Protein AF-A0A1L6R7K3-F1 (afdb_monomer_lite)

pLDDT: mean 70.59, std 13.22, range [36.03, 88.12]

Sequence (134 aa):
MKTFRLQNYSFEEILLLKSLARHPDDVEYAVELIEEGQDKYASKRISKMVNKFQEDKILKCGIHLLDENQKVRVLFNGGIQKIILNAPNPIPKNIREEIDPISIIKKLSCSNLSLSEIKYLNNLIKKDILNPHV

Foldseek 3Di:
DPPDDPVVDALLLLQLLLLCLVCQQCNVVSLCVSPVPDDPCSVVVVQVSQVVCVVVQQWPDGQDDLDVPGTGGTHGDDCSSVVSNPDDRDDHPVVVVVDDPVVVLVVLVVDPDDPVVNVVVNVVSCCVVVPPPD

Radius of gyration: 18.67 Å; chains: 1; bounding box: 47×37×50 Å

Structure (mmCIF, N/CA/C/O backbone):
data_AF-A0A1L6R7K3-F1
#
_entry.id   AF-A0A1L6R7K3-F1
#
loop_
_atom_site.group_PDB
_atom_site.id
_atom_site.type_symbol
_atom_site.label_atom_id
_atom_site.label_alt_id
_atom_site.label_comp_id
_atom_site.label_asym_id
_atom_site.label_entity_id
_atom_site.label_seq_id
_atom_site.pdbx_PDB_ins_code
_atom_site.Cartn_x
_atom_site.Cartn_y
_atom_site.Cartn_z
_atom_site.occupancy
_atom_site.B_iso_or_equiv
_atom_site.auth_seq_id
_atom_site.auth_comp_id
_atom_site.auth_asym_id
_atom_site.auth_atom_id
_atom_site.pdbx_PDB_model_num
ATOM 1 N N . MET A 1 1 ? 6.656 -21.836 1.649 1.00 40.19 1 MET A N 1
ATOM 2 C CA . MET A 1 1 ? 6.501 -20.462 1.111 1.00 40.19 1 MET A CA 1
ATOM 3 C C . MET A 1 1 ? 6.109 -19.551 2.261 1.00 40.19 1 MET A C 1
ATOM 5 O O . MET A 1 1 ? 5.192 -19.919 2.984 1.00 40.19 1 MET A O 1
ATOM 9 N N . LYS A 1 2 ? 6.788 -18.412 2.471 1.00 46.94 2 LYS A N 1
ATOM 10 C CA . LYS A 1 2 ? 6.276 -17.382 3.391 1.00 46.94 2 LYS A CA 1
ATOM 11 C C . LYS A 1 2 ? 4.925 -16.919 2.836 1.00 46.94 2 LYS A C 1
ATOM 13 O O . LYS A 1 2 ? 4.849 -16.542 1.671 1.00 46.94 2 LYS A O 1
ATOM 18 N N . THR A 1 3 ? 3.856 -17.019 3.619 1.00 51.81 3 THR A N 1
ATOM 19 C CA . THR A 1 3 ? 2.558 -16.438 3.251 1.00 51.81 3 THR A CA 1
ATOM 20 C C . THR A 1 3 ? 2.726 -14.931 3.120 1.00 51.81 3 THR A C 1
ATOM 22 O O . THR A 1 3 ? 3.086 -14.276 4.098 1.00 51.81 3 THR A O 1
ATOM 25 N N . PHE A 1 4 ? 2.480 -14.401 1.924 1.00 64.88 4 PHE A N 1
ATOM 26 C CA . PHE A 1 4 ? 2.396 -12.966 1.678 1.00 64.88 4 PHE A CA 1
ATOM 27 C C . PHE A 1 4 ? 1.323 -12.370 2.594 1.00 64.88 4 PHE A C 1
ATOM 29 O O . PHE A 1 4 ? 0.173 -12.811 2.578 1.00 64.88 4 PHE A O 1
ATOM 36 N N . ARG A 1 5 ? 1.710 -11.400 3.424 1.00 66.06 5 ARG A N 1
ATOM 37 C CA . ARG A 1 5 ? 0.778 -10.636 4.253 1.00 66.06 5 ARG A CA 1
ATOM 38 C C . ARG A 1 5 ? 1.119 -9.160 4.128 1.00 66.06 5 ARG A C 1
ATOM 40 O O . ARG A 1 5 ? 2.186 -8.743 4.573 1.00 66.06 5 ARG A O 1
ATOM 47 N N . LEU A 1 6 ? 0.193 -8.384 3.562 1.00 70.25 6 LEU A N 1
ATOM 48 C CA . LEU A 1 6 ? 0.328 -6.932 3.393 1.00 70.25 6 LEU A CA 1
ATOM 49 C C . LEU A 1 6 ? 0.660 -6.215 4.709 1.00 70.25 6 LEU A C 1
ATOM 51 O O . LEU A 1 6 ? 1.406 -5.250 4.703 1.00 70.25 6 LEU A O 1
ATOM 55 N N . GLN A 1 7 ? 0.212 -6.751 5.845 1.00 68.00 7 GLN A N 1
ATOM 56 C CA . GLN A 1 7 ? 0.486 -6.226 7.189 1.00 68.00 7 GLN A CA 1
ATOM 57 C C . GLN A 1 7 ? 1.978 -6.135 7.577 1.00 68.00 7 GLN A C 1
ATOM 59 O O . GLN A 1 7 ? 2.303 -5.486 8.566 1.00 68.00 7 GLN A O 1
ATOM 64 N N . ASN A 1 8 ? 2.879 -6.811 6.854 1.00 78.31 8 ASN A N 1
ATOM 65 C CA . ASN A 1 8 ? 4.322 -6.771 7.124 1.00 78.31 8 ASN A CA 1
ATOM 66 C C . ASN A 1 8 ? 5.023 -5.577 6.449 1.00 78.31 8 ASN A C 1
ATOM 68 O O . ASN A 1 8 ? 6.236 -5.409 6.603 1.00 78.31 8 ASN A O 1
ATOM 72 N N . TYR A 1 9 ? 4.278 -4.784 5.678 1.00 81.00 9 TYR A N 1
ATOM 73 C CA . TYR A 1 9 ? 4.786 -3.627 4.957 1.00 81.00 9 TYR A CA 1
ATOM 74 C C . TYR A 1 9 ? 4.383 -2.327 5.649 1.00 81.00 9 TYR A C 1
ATOM 76 O O . TYR A 1 9 ? 3.342 -2.240 6.304 1.00 81.00 9 TYR A O 1
ATOM 84 N N . SER A 1 10 ? 5.225 -1.308 5.509 1.00 83.12 10 SER A N 1
ATOM 85 C CA . SER A 1 10 ? 4.910 0.041 5.964 1.00 83.12 10 SER A CA 1
ATOM 86 C C . SER A 1 10 ? 3.765 0.645 5.143 1.00 83.12 10 SER A C 1
ATOM 88 O O . SER A 1 10 ? 3.426 0.175 4.055 1.00 83.12 10 SER A O 1
ATOM 90 N N . PHE A 1 11 ? 3.178 1.726 5.655 1.00 79.38 11 PHE A N 1
ATOM 91 C CA . PHE A 1 11 ? 2.163 2.489 4.931 1.00 79.38 11 PHE A CA 1
ATOM 92 C C . PHE A 1 11 ? 2.656 2.932 3.541 1.00 79.38 11 PHE A C 1
ATOM 94 O O . PHE A 1 11 ? 1.968 2.698 2.549 1.00 79.38 11 PHE A O 1
ATOM 101 N N . GLU A 1 12 ? 3.870 3.488 3.465 1.00 80.81 12 GLU A N 1
ATOM 102 C CA . GLU A 1 12 ? 4.501 3.915 2.206 1.00 80.81 12 GLU A CA 1
ATOM 103 C C . GLU A 1 12 ? 4.725 2.736 1.247 1.00 80.81 12 GLU A C 1
ATOM 105 O O . GLU A 1 12 ? 4.417 2.832 0.062 1.00 80.81 12 GLU A O 1
ATOM 110 N N . GLU A 1 13 ? 5.200 1.593 1.754 1.00 85.69 13 GLU A N 1
ATOM 111 C CA . GLU A 1 13 ? 5.423 0.391 0.943 1.00 85.69 13 GLU A CA 1
ATOM 112 C C . GLU A 1 13 ? 4.116 -0.129 0.323 1.00 85.69 13 GLU A C 1
ATOM 114 O O . GLU A 1 13 ? 4.086 -0.527 -0.842 1.00 85.69 13 GLU A O 1
ATOM 119 N N . ILE A 1 14 ? 3.015 -0.106 1.077 1.00 85.06 14 ILE A N 1
ATOM 120 C CA . ILE A 1 14 ? 1.712 -0.556 0.576 1.00 85.06 14 ILE A CA 1
ATOM 121 C C . ILE A 1 14 ? 1.115 0.456 -0.405 1.00 85.06 14 ILE A C 1
ATOM 123 O O . ILE A 1 14 ? 0.515 0.041 -1.396 1.00 85.06 14 ILE A O 1
ATOM 127 N N . LEU A 1 15 ? 1.273 1.761 -0.161 1.00 82.56 15 LEU A N 1
ATOM 128 C CA . LEU A 1 15 ? 0.876 2.792 -1.123 1.00 82.56 15 LEU A CA 1
ATOM 129 C C . LEU A 1 15 ? 1.589 2.591 -2.460 1.00 82.56 15 LEU A C 1
ATOM 131 O O . LEU A 1 15 ? 0.923 2.557 -3.496 1.00 82.56 15 LEU A O 1
ATOM 135 N N . LEU A 1 16 ? 2.905 2.362 -2.426 1.00 85.44 16 LEU A N 1
ATOM 136 C CA . LEU A 1 16 ? 3.696 2.088 -3.622 1.00 85.44 16 LEU A CA 1
ATOM 137 C C . LEU A 1 16 ? 3.185 0.833 -4.333 1.00 85.44 16 LEU A C 1
ATOM 139 O O . LEU A 1 16 ? 2.862 0.881 -5.516 1.00 85.44 16 LEU A O 1
ATOM 143 N N . LEU A 1 17 ? 3.030 -0.279 -3.604 1.00 87.19 17 LEU A N 1
ATOM 144 C CA . LEU A 1 17 ? 2.513 -1.534 -4.159 1.00 87.19 17 LEU A CA 1
ATOM 145 C C . LEU A 1 17 ? 1.138 -1.373 -4.804 1.00 87.19 17 LEU A C 1
ATOM 147 O O . LEU A 1 17 ? 0.889 -1.955 -5.857 1.00 87.19 17 LEU A O 1
ATOM 151 N N . LYS A 1 18 ? 0.237 -0.605 -4.188 1.00 87.31 18 LYS A N 1
ATOM 152 C CA . LYS A 1 18 ? -1.103 -0.364 -4.731 1.00 87.31 18 LYS A CA 1
ATOM 153 C C . LYS A 1 18 ? -1.086 0.532 -5.949 1.00 87.31 18 LYS A C 1
ATOM 155 O O . LYS A 1 18 ? -1.847 0.263 -6.875 1.00 87.31 18 LYS A O 1
ATOM 160 N N . SER A 1 19 ? -0.242 1.557 -5.956 1.00 85.56 19 SER A N 1
ATOM 161 C CA . SER A 1 19 ? -0.097 2.429 -7.117 1.00 85.56 19 SER A CA 1
ATOM 162 C C . SER A 1 19 ? 0.453 1.642 -8.309 1.00 85.56 19 SER A C 1
ATOM 164 O O . SER A 1 19 ? -0.193 1.583 -9.353 1.00 85.56 19 SER A O 1
ATOM 166 N N . LEU A 1 20 ? 1.523 0.865 -8.094 1.00 86.38 20 LEU A N 1
ATOM 167 C CA . LEU A 1 20 ? 2.073 -0.056 -9.095 1.00 86.38 20 LEU A CA 1
ATOM 168 C C . LEU A 1 20 ? 1.069 -1.136 -9.529 1.00 86.38 20 LEU A C 1
ATOM 170 O O . LEU A 1 20 ? 1.065 -1.555 -10.679 1.00 86.38 20 LEU A O 1
ATOM 174 N N . ALA A 1 21 ? 0.202 -1.612 -8.631 1.00 87.50 21 ALA A N 1
ATOM 175 C CA . ALA A 1 21 ? -0.814 -2.603 -8.983 1.00 87.50 21 ALA A CA 1
ATOM 176 C C . ALA A 1 21 ? -1.967 -2.014 -9.810 1.00 87.50 21 ALA A C 1
ATOM 178 O O . ALA A 1 21 ? -2.547 -2.739 -10.622 1.00 87.50 21 ALA A O 1
ATOM 179 N N . ARG A 1 22 ? -2.316 -0.737 -9.598 1.00 87.12 22 ARG A N 1
ATOM 180 C CA . ARG A 1 22 ? -3.348 -0.012 -10.362 1.00 87.12 22 ARG A CA 1
ATOM 181 C C . ARG A 1 22 ? -2.840 0.427 -11.727 1.00 87.12 22 ARG A C 1
ATOM 183 O O . ARG A 1 22 ? -3.577 0.321 -12.701 1.00 87.12 22 ARG A O 1
ATOM 190 N N . HIS A 1 23 ? -1.589 0.871 -11.777 1.00 85.06 23 HIS A N 1
ATOM 191 C CA . HIS A 1 23 ? -0.947 1.403 -12.969 1.00 85.06 23 HIS A CA 1
ATOM 192 C C . HIS A 1 23 ? 0.370 0.656 -13.236 1.00 85.06 23 HIS A C 1
ATOM 194 O O . HIS A 1 23 ? 1.450 1.226 -13.111 1.00 85.06 23 HIS A O 1
ATOM 200 N N . PRO A 1 24 ? 0.313 -0.643 -13.588 1.00 81.06 24 PRO A N 1
ATOM 201 C CA . PRO A 1 24 ? 1.520 -1.453 -13.778 1.00 81.06 24 PRO A CA 1
ATOM 202 C C . PRO A 1 24 ? 2.400 -0.976 -14.939 1.00 81.06 24 PRO A C 1
ATOM 204 O O . PRO A 1 24 ? 3.583 -1.309 -14.964 1.00 81.06 24 PRO A O 1
ATOM 207 N N . ASP A 1 25 ? 1.828 -0.213 -15.872 1.00 78.62 25 ASP A N 1
ATOM 208 C CA . ASP A 1 25 ? 2.499 0.330 -17.057 1.00 78.62 25 ASP A CA 1
ATOM 209 C C . ASP A 1 25 ? 2.916 1.808 -16.880 1.00 78.62 25 ASP A C 1
ATOM 211 O O . ASP A 1 25 ? 3.475 2.400 -17.801 1.00 78.62 25 ASP A O 1
ATOM 215 N N . ASP A 1 26 ? 2.632 2.406 -15.715 1.00 76.75 26 ASP A N 1
ATOM 216 C CA . ASP A 1 26 ? 2.918 3.811 -15.397 1.00 76.75 26 ASP A CA 1
ATOM 217 C C . ASP A 1 26 ? 3.591 3.914 -14.021 1.00 76.75 26 ASP A C 1
ATOM 219 O O . ASP A 1 26 ? 3.010 4.280 -12.995 1.00 76.75 26 ASP A O 1
ATOM 223 N N . VAL A 1 27 ? 4.846 3.473 -13.999 1.00 74.12 27 VAL A N 1
ATOM 224 C CA . VAL A 1 27 ? 5.668 3.469 -12.786 1.00 74.12 27 VAL A CA 1
ATOM 225 C C . VAL A 1 27 ? 6.041 4.886 -12.369 1.00 74.12 27 VAL A C 1
ATOM 227 O O . VAL A 1 27 ? 6.137 5.143 -11.173 1.00 74.12 27 VAL A O 1
ATOM 230 N N . GLU A 1 28 ? 6.226 5.792 -13.331 1.00 73.88 28 GLU A N 1
ATOM 231 C CA . GLU A 1 28 ? 6.533 7.201 -13.069 1.00 73.88 28 GLU A CA 1
ATOM 232 C C . GLU A 1 28 ? 5.433 7.827 -12.214 1.00 73.88 28 GLU A C 1
ATOM 234 O O . GLU A 1 28 ? 5.734 8.319 -11.130 1.00 73.88 28 GLU A O 1
ATOM 239 N N . TYR A 1 29 ? 4.162 7.643 -12.583 1.00 73.81 29 TYR A N 1
ATOM 240 C CA . TYR A 1 29 ? 3.030 8.087 -11.768 1.00 73.81 29 TYR A CA 1
ATOM 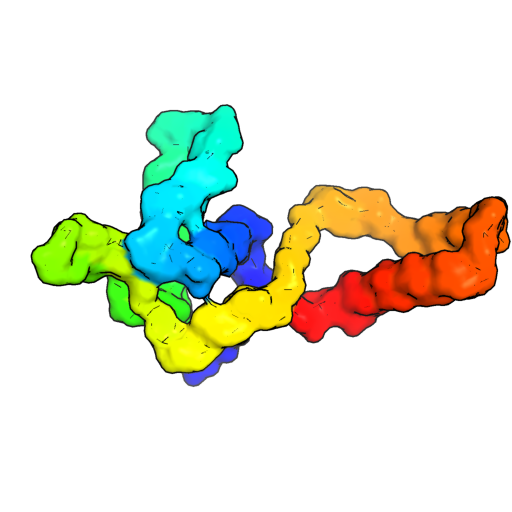241 C C . TYR A 1 29 ? 3.040 7.510 -10.342 1.00 73.81 29 TYR A C 1
ATOM 243 O O . TYR A 1 29 ? 2.754 8.197 -9.358 1.00 73.81 29 TYR A O 1
ATOM 251 N N . ALA A 1 30 ? 3.385 6.228 -10.196 1.00 70.44 30 ALA A N 1
ATOM 252 C CA . ALA A 1 30 ? 3.440 5.581 -8.888 1.00 70.44 30 ALA A CA 1
ATOM 253 C C . ALA A 1 30 ? 4.581 6.096 -7.998 1.00 70.44 30 ALA A C 1
ATOM 255 O O . ALA A 1 30 ? 4.435 6.115 -6.7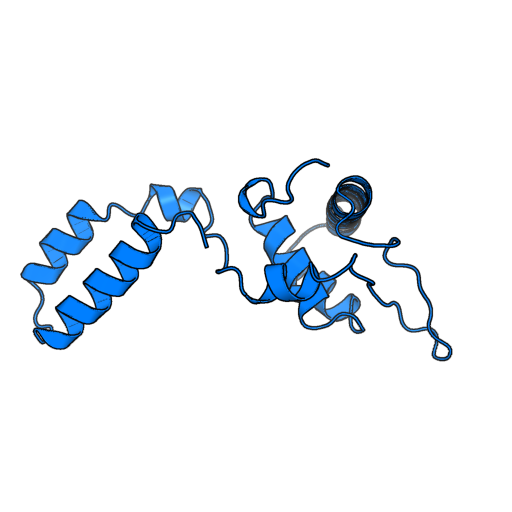74 1.00 70.44 30 ALA A O 1
ATOM 256 N N . VAL A 1 31 ? 5.697 6.488 -8.609 1.00 70.19 31 VAL A N 1
ATOM 257 C CA . VAL A 1 31 ? 6.848 7.099 -7.943 1.00 70.19 31 VAL A CA 1
ATOM 258 C C . VAL A 1 31 ? 6.528 8.547 -7.577 1.00 70.19 31 VAL A C 1
ATOM 260 O O . VAL A 1 31 ? 6.677 8.908 -6.412 1.00 70.19 31 VAL A O 1
ATOM 263 N N . GLU A 1 32 ? 5.990 9.334 -8.510 1.00 72.12 32 GLU A N 1
ATOM 264 C CA . GLU A 1 32 ? 5.600 10.735 -8.304 1.00 72.12 32 GLU A CA 1
ATOM 265 C C . GLU A 1 32 ? 4.609 10.899 -7.147 1.00 72.12 32 GLU A C 1
ATOM 267 O O . GLU A 1 32 ? 4.818 11.747 -6.287 1.00 72.12 32 GLU A O 1
ATOM 272 N N . LEU A 1 33 ? 3.608 10.019 -7.025 1.00 67.44 33 LEU A N 1
ATOM 273 C CA . LEU A 1 33 ? 2.660 10.017 -5.897 1.00 67.44 33 LEU A CA 1
ATOM 274 C C . LEU A 1 33 ? 3.314 9.879 -4.511 1.00 67.44 33 LEU A C 1
ATOM 276 O O . LEU A 1 33 ? 2.706 10.235 -3.502 1.00 67.44 33 LEU A O 1
ATOM 280 N N . ILE A 1 34 ? 4.515 9.302 -4.437 1.00 67.56 34 ILE A N 1
ATOM 281 C CA . ILE A 1 34 ? 5.281 9.148 -3.191 1.00 67.56 34 ILE A CA 1
ATOM 282 C C . ILE A 1 34 ? 6.359 10.228 -3.058 1.00 67.56 34 ILE A C 1
ATOM 284 O O . ILE A 1 34 ? 6.778 10.547 -1.942 1.00 67.56 34 ILE A O 1
ATOM 288 N N . GLU A 1 35 ? 6.811 10.787 -4.179 1.00 67.50 35 GLU A N 1
ATOM 289 C CA . GLU A 1 35 ? 7.804 11.858 -4.234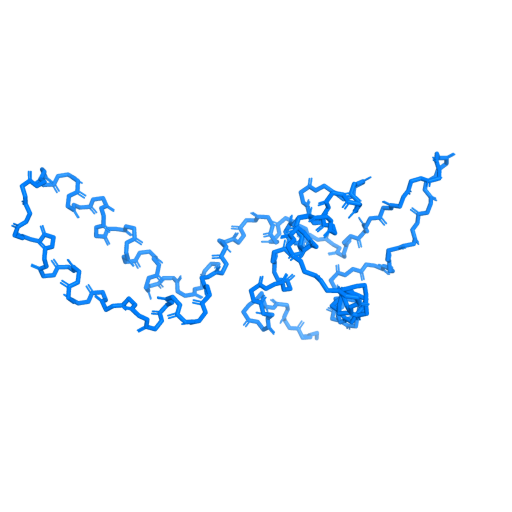 1.00 67.50 35 GLU A CA 1
ATOM 290 C C . GLU A 1 35 ? 7.195 13.269 -4.139 1.00 67.50 35 GLU A C 1
ATOM 292 O O . GLU A 1 35 ? 7.934 14.201 -3.814 1.00 67.50 35 GLU A O 1
ATOM 297 N N . GLU A 1 36 ? 5.876 13.440 -4.332 1.00 55.38 36 GLU A N 1
ATOM 298 C CA . GLU A 1 36 ? 5.139 14.701 -4.144 1.00 55.38 36 GLU A CA 1
ATOM 299 C C . GLU A 1 36 ? 5.290 15.215 -2.700 1.00 55.38 36 GLU A C 1
ATOM 301 O O . GLU A 1 36 ? 4.493 14.945 -1.801 1.00 55.38 36 GLU A O 1
ATOM 306 N N . GLY A 1 37 ? 6.366 15.969 -2.467 1.00 53.00 37 GLY A N 1
ATOM 307 C CA . GLY A 1 3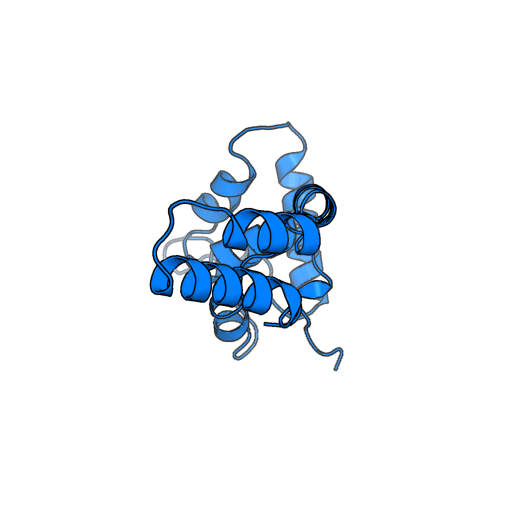7 ? 6.600 16.703 -1.234 1.00 53.00 37 GLY A CA 1
ATOM 308 C C . GLY A 1 37 ? 8.038 16.746 -0.719 1.00 53.00 37 GLY A C 1
ATOM 309 O O . GLY A 1 37 ? 8.339 17.732 -0.051 1.00 53.00 37 GLY A O 1
ATOM 310 N N . GLN A 1 38 ? 8.936 15.770 -0.967 1.00 54.03 38 GLN A N 1
ATOM 311 C CA . GLN A 1 38 ? 10.258 15.762 -0.293 1.00 54.03 38 GLN A CA 1
ATOM 312 C C . GLN A 1 38 ? 11.421 14.944 -0.915 1.00 54.03 38 GLN A C 1
ATOM 314 O O . GLN A 1 38 ? 11.287 13.773 -1.251 1.00 54.03 38 GLN A O 1
ATOM 319 N N . ASP A 1 39 ? 12.602 15.579 -0.803 1.00 55.56 39 ASP A N 1
ATOM 320 C CA . ASP A 1 39 ? 13.958 15.095 -0.451 1.00 55.56 39 ASP A CA 1
ATOM 321 C C . ASP A 1 39 ? 14.819 14.299 -1.462 1.00 55.56 39 ASP A C 1
ATOM 323 O O . ASP A 1 39 ? 14.419 13.314 -2.076 1.00 55.56 39 ASP A O 1
ATOM 327 N N . LYS A 1 40 ? 16.109 14.668 -1.522 1.00 55.06 40 LYS A N 1
ATOM 328 C CA . LYS A 1 40 ? 17.176 14.112 -2.391 1.00 55.06 40 LYS A CA 1
ATOM 329 C C . LYS A 1 40 ? 17.464 12.613 -2.185 1.00 55.06 40 LYS A C 1
ATOM 331 O O . LYS A 1 40 ? 18.318 12.044 -2.862 1.00 55.06 40 LYS A O 1
ATOM 336 N N . TYR A 1 41 ? 16.796 11.978 -1.223 1.00 57.25 41 TYR A N 1
ATOM 337 C CA . TYR A 1 41 ? 16.941 10.567 -0.863 1.00 57.25 41 TYR A CA 1
ATOM 338 C C . TYR A 1 41 ? 15.734 9.698 -1.253 1.00 57.25 41 TYR A C 1
ATOM 340 O O . TYR A 1 41 ? 15.787 8.481 -1.037 1.00 57.25 41 TYR A O 1
ATOM 348 N N . ALA A 1 42 ? 14.678 10.277 -1.837 1.00 66.50 42 ALA A N 1
ATOM 349 C CA . ALA A 1 42 ? 13.451 9.566 -2.201 1.00 66.50 42 ALA A CA 1
ATOM 350 C C . ALA A 1 42 ? 13.714 8.370 -3.135 1.00 66.50 42 ALA A C 1
ATOM 352 O O . ALA A 1 42 ? 13.366 7.236 -2.795 1.00 66.50 42 ALA A O 1
ATOM 353 N N . SER A 1 43 ? 14.497 8.576 -4.197 1.00 70.31 43 SER A N 1
ATOM 354 C CA . SER A 1 43 ? 14.911 7.523 -5.135 1.00 70.31 43 SER A CA 1
ATOM 355 C C . SER A 1 43 ? 15.599 6.318 -4.461 1.00 70.31 43 SER A C 1
ATOM 357 O O . SER A 1 43 ? 15.284 5.157 -4.748 1.00 70.31 43 SER A O 1
ATOM 359 N N . LYS A 1 44 ? 16.493 6.551 -3.482 1.00 75.19 44 LYS A N 1
ATOM 360 C CA . LYS A 1 44 ? 17.178 5.467 -2.746 1.00 75.19 44 LYS A CA 1
ATOM 361 C C . LYS A 1 44 ? 16.216 4.700 -1.838 1.00 75.19 44 LYS A C 1
ATOM 363 O O . LYS A 1 44 ? 16.370 3.491 -1.662 1.00 75.19 44 LYS A O 1
ATOM 368 N N . ARG A 1 45 ? 15.242 5.390 -1.239 1.00 77.81 45 ARG A N 1
ATOM 369 C CA . ARG A 1 45 ? 14.202 4.780 -0.399 1.00 77.81 45 ARG A CA 1
ATOM 370 C C . ARG A 1 45 ? 13.258 3.918 -1.239 1.00 77.81 45 ARG A C 1
ATOM 372 O O . ARG A 1 45 ? 13.055 2.760 -0.887 1.00 77.81 45 ARG A O 1
ATOM 379 N N . ILE A 1 46 ? 12.769 4.434 -2.365 1.00 79.44 46 ILE A N 1
ATOM 380 C CA . ILE A 1 46 ? 11.897 3.700 -3.295 1.00 79.44 46 ILE A CA 1
ATOM 381 C C . ILE A 1 46 ? 12.612 2.460 -3.835 1.00 79.44 46 ILE A C 1
ATOM 383 O O . ILE A 1 46 ? 12.067 1.361 -3.771 1.00 79.44 46 ILE A O 1
ATOM 387 N N . SER A 1 47 ? 13.877 2.596 -4.245 1.00 79.62 47 SER A N 1
ATOM 388 C CA . SER A 1 47 ? 14.692 1.457 -4.693 1.00 79.62 47 SER A CA 1
ATOM 389 C C . SER A 1 47 ? 14.773 0.343 -3.639 1.00 79.62 47 SER A C 1
ATOM 391 O O . SER A 1 47 ? 14.652 -0.836 -3.965 1.00 79.62 47 SER A O 1
ATOM 393 N N . LYS A 1 48 ? 14.914 0.691 -2.349 1.00 84.75 48 LYS A N 1
ATOM 394 C CA . LYS A 1 48 ? 14.894 -0.301 -1.259 1.00 84.75 48 LYS A CA 1
ATOM 395 C C . LYS A 1 48 ? 13.543 -1.008 -1.126 1.00 84.75 48 LYS A C 1
ATOM 397 O O . LYS A 1 48 ? 13.528 -2.215 -0.902 1.00 84.75 48 LYS A O 1
ATOM 402 N N . MET A 1 49 ? 12.432 -0.280 -1.255 1.00 86.94 49 MET A N 1
ATOM 403 C CA . MET A 1 49 ? 11.085 -0.863 -1.194 1.00 86.94 49 MET A CA 1
ATOM 404 C C . MET A 1 49 ? 10.863 -1.852 -2.344 1.00 86.94 49 MET A C 1
ATOM 406 O O . MET A 1 49 ? 10.422 -2.976 -2.121 1.00 86.94 49 MET A O 1
ATOM 410 N N . VAL A 1 50 ? 11.250 -1.467 -3.562 1.00 83.62 50 VAL A N 1
ATOM 411 C CA . VAL A 1 50 ? 11.143 -2.310 -4.761 1.00 83.62 50 VAL A CA 1
ATOM 412 C C . VAL A 1 50 ? 11.965 -3.589 -4.611 1.00 83.62 50 VAL A C 1
ATOM 414 O O . VAL A 1 50 ? 11.433 -4.676 -4.840 1.00 83.62 50 VAL A O 1
ATOM 417 N N . ASN A 1 51 ? 13.216 -3.480 -4.150 1.00 84.06 51 ASN A N 1
ATOM 418 C CA . ASN A 1 51 ? 14.073 -4.641 -3.898 1.00 84.06 51 ASN A CA 1
ATOM 419 C C . ASN A 1 51 ? 13.438 -5.605 -2.888 1.00 84.06 51 ASN A C 1
ATOM 421 O O . ASN A 1 51 ? 13.383 -6.811 -3.125 1.00 84.06 51 ASN A O 1
ATOM 425 N N . LYS A 1 52 ? 12.871 -5.074 -1.799 1.00 88.12 52 LYS A N 1
ATOM 426 C CA . LYS A 1 52 ? 12.148 -5.876 -0.805 1.00 88.12 52 LYS A CA 1
ATOM 427 C C . LYS A 1 52 ? 10.964 -6.627 -1.431 1.00 88.12 52 LYS A C 1
ATOM 429 O O . LYS A 1 52 ? 10.792 -7.816 -1.178 1.00 88.12 52 LYS A O 1
ATOM 434 N N . PHE A 1 53 ? 10.178 -5.989 -2.304 1.00 87.94 53 PHE A N 1
ATOM 435 C CA . PHE A 1 53 ? 9.062 -6.661 -2.986 1.00 87.94 53 PHE A CA 1
ATOM 436 C C . PHE A 1 53 ? 9.516 -7.799 -3.912 1.00 87.94 53 PHE A C 1
ATOM 438 O O . PHE A 1 53 ? 8.795 -8.788 -4.073 1.00 87.94 53 PHE A O 1
ATOM 445 N N . GLN A 1 54 ? 10.698 -7.684 -4.520 1.00 84.94 54 GLN A N 1
ATOM 446 C CA . GLN A 1 54 ? 11.286 -8.763 -5.317 1.00 84.94 54 GLN A CA 1
ATOM 447 C C . GLN A 1 54 ? 11.744 -9.930 -4.436 1.00 84.94 54 GLN A C 1
ATOM 449 O O . GLN A 1 54 ? 11.423 -11.082 -4.730 1.00 84.94 54 GLN A O 1
ATOM 454 N N . GLU A 1 55 ? 12.455 -9.644 -3.341 1.00 87.44 55 GLU A N 1
ATOM 455 C CA . GLU A 1 55 ? 12.907 -10.653 -2.373 1.00 87.44 55 GLU A CA 1
ATOM 456 C C . GLU A 1 55 ? 11.725 -11.430 -1.774 1.00 87.44 55 GLU A C 1
ATOM 458 O O . GLU A 1 55 ? 11.768 -12.659 -1.647 1.00 87.44 55 GLU A O 1
ATOM 463 N N . ASP A 1 56 ? 10.623 -10.728 -1.506 1.00 86.06 56 ASP A N 1
ATOM 464 C CA . ASP A 1 56 ? 9.371 -11.304 -1.015 1.00 86.06 56 ASP A CA 1
ATOM 465 C C . ASP A 1 56 ? 8.545 -12.010 -2.106 1.00 86.06 56 ASP A C 1
ATOM 467 O O . ASP A 1 56 ? 7.464 -12.540 -1.834 1.00 86.06 56 ASP A O 1
ATOM 471 N N . LYS A 1 57 ? 9.061 -12.075 -3.341 1.00 85.75 57 LYS A N 1
ATOM 472 C CA . LYS A 1 57 ? 8.425 -12.699 -4.511 1.00 85.75 57 LYS A CA 1
ATOM 473 C C . LYS A 1 57 ? 7.051 -12.108 -4.839 1.00 85.75 57 LYS A C 1
ATOM 475 O O . LYS A 1 57 ? 6.209 -12.805 -5.403 1.00 85.75 57 LYS A O 1
ATOM 480 N N . ILE A 1 58 ? 6.819 -10.834 -4.540 1.00 86.56 58 ILE A N 1
ATOM 481 C CA . ILE A 1 58 ? 5.623 -10.100 -4.980 1.00 86.56 58 ILE A CA 1
ATOM 482 C C . ILE A 1 58 ? 5.773 -9.704 -6.443 1.00 86.56 58 ILE A C 1
ATOM 484 O O . ILE A 1 58 ? 4.856 -9.906 -7.241 1.00 86.56 58 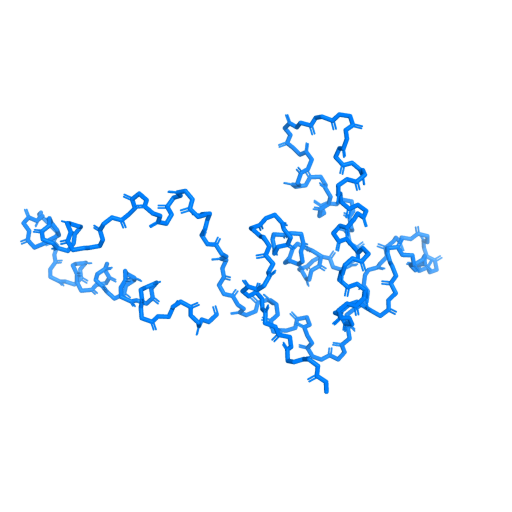ILE A O 1
ATOM 488 N N . LEU A 1 59 ? 6.949 -9.187 -6.792 1.00 83.88 59 LEU A N 1
ATOM 489 C CA . LEU A 1 59 ? 7.306 -8.793 -8.148 1.00 83.88 59 LEU A CA 1
ATOM 490 C C . LEU A 1 59 ? 8.144 -9.891 -8.816 1.00 83.88 59 LEU A C 1
ATOM 492 O O . LEU A 1 59 ? 8.981 -10.523 -8.172 1.00 83.88 59 LEU A O 1
ATOM 496 N N . LYS A 1 60 ? 7.901 -10.141 -10.107 1.00 74.88 60 LYS A N 1
ATOM 497 C CA . LYS A 1 60 ? 8.658 -11.105 -10.931 1.00 74.88 60 LYS A CA 1
ATOM 498 C C . LYS A 1 60 ? 10.065 -10.618 -11.252 1.00 74.88 60 LYS A C 1
ATOM 500 O O . LYS A 1 60 ? 10.991 -11.414 -11.353 1.00 74.88 60 LYS A O 1
ATOM 505 N N . CYS A 1 61 ? 10.203 -9.319 -11.443 1.00 63.34 61 CYS A N 1
ATOM 506 C CA . CYS A 1 61 ? 11.428 -8.638 -11.818 1.00 63.34 61 CYS A CA 1
ATOM 507 C C . CYS A 1 61 ? 11.364 -7.214 -11.262 1.00 63.34 61 CYS A C 1
ATOM 509 O O . CYS A 1 61 ? 10.325 -6.788 -10.756 1.00 63.34 61 CYS A O 1
ATOM 511 N N . GLY A 1 62 ? 12.495 -6.511 -11.282 1.00 57.91 62 GLY A N 1
ATOM 512 C CA . GLY A 1 62 ? 12.554 -5.130 -10.800 1.00 57.91 62 GLY A CA 1
ATOM 513 C C . GLY A 1 62 ? 11.735 -4.220 -11.699 1.00 57.91 62 GLY A C 1
ATOM 514 O O . GLY A 1 62 ? 11.080 -4.685 -12.632 1.00 57.91 62 GLY A O 1
ATOM 515 N N . ILE A 1 63 ? 11.816 -2.918 -11.453 1.00 55.47 63 ILE A N 1
ATOM 516 C CA . ILE A 1 63 ? 11.328 -1.873 -12.359 1.00 55.47 63 ILE A CA 1
ATOM 517 C C . ILE A 1 63 ? 12.206 -1.882 -13.629 1.00 55.47 63 ILE A C 1
ATOM 519 O O . ILE A 1 63 ? 13.011 -0.999 -13.863 1.00 55.47 63 ILE A O 1
ATOM 523 N N . HIS A 1 64 ? 12.162 -2.964 -14.400 1.00 50.16 64 HIS A N 1
ATOM 524 C CA . HIS A 1 64 ? 12.978 -3.192 -15.587 1.00 50.16 64 HIS A CA 1
ATOM 525 C C . HIS A 1 64 ? 12.310 -4.256 -16.452 1.00 50.16 64 HIS A C 1
ATOM 527 O O . HIS A 1 64 ? 12.763 -5.395 -16.511 1.00 50.16 64 HIS A O 1
ATOM 533 N N . LEU A 1 65 ? 11.242 -3.879 -17.142 1.00 45.38 65 LEU A N 1
ATOM 534 C CA . LEU A 1 65 ? 10.948 -4.435 -18.454 1.00 45.38 65 LEU A CA 1
ATOM 535 C C . LEU A 1 65 ? 10.512 -3.263 -19.316 1.00 45.38 65 LEU A C 1
ATOM 537 O O . LEU A 1 65 ? 9.410 -2.753 -19.143 1.00 45.38 65 LEU A O 1
ATOM 541 N N . LEU A 1 66 ? 11.440 -2.813 -20.158 1.00 42.78 66 LEU A N 1
ATOM 542 C CA . LEU A 1 66 ? 11.137 -1.989 -21.316 1.00 42.78 66 LEU A CA 1
ATOM 543 C C . LEU A 1 66 ? 10.254 -2.860 -22.212 1.00 42.78 66 LEU A C 1
ATOM 545 O O . LEU A 1 66 ? 10.704 -3.917 -22.663 1.00 42.78 66 LEU A O 1
ATOM 549 N N . ASP A 1 67 ? 8.994 -2.481 -22.408 1.00 44.97 67 ASP A N 1
ATOM 550 C CA . ASP A 1 67 ? 8.220 -3.047 -23.511 1.00 44.97 67 ASP A CA 1
ATOM 551 C C . ASP A 1 67 ? 8.821 -2.589 -24.858 1.00 44.97 67 ASP A C 1
ATOM 553 O O . ASP A 1 67 ? 9.783 -1.817 -24.916 1.00 44.97 67 ASP A O 1
ATOM 557 N N . GLU A 1 68 ? 8.247 -3.052 -25.964 1.00 46.22 68 GLU A N 1
ATOM 558 C CA . GLU A 1 68 ? 8.643 -2.664 -27.327 1.00 46.22 68 GLU A CA 1
ATOM 559 C C . GLU A 1 68 ? 8.544 -1.136 -27.580 1.00 46.22 68 GLU A C 1
ATOM 561 O O . GLU A 1 68 ? 9.093 -0.639 -28.561 1.00 46.22 68 GLU A O 1
ATOM 566 N N . ASN A 1 69 ? 7.929 -0.378 -26.659 1.00 51.50 69 ASN A N 1
ATOM 567 C CA . ASN A 1 69 ? 7.794 1.081 -26.640 1.00 51.50 69 ASN A CA 1
ATOM 568 C C . ASN A 1 69 ? 8.701 1.777 -25.599 1.00 51.50 69 ASN A C 1
ATOM 570 O O . ASN A 1 69 ? 8.501 2.958 -25.315 1.00 51.50 69 ASN A O 1
ATOM 574 N N . GLN A 1 70 ? 9.690 1.080 -25.022 1.00 52.84 70 GLN A N 1
ATOM 575 C CA . GLN A 1 70 ? 10.615 1.589 -23.995 1.00 52.84 70 GLN A CA 1
ATOM 576 C C . GLN A 1 70 ? 9.954 2.057 -22.687 1.00 52.84 70 GLN A C 1
ATOM 578 O O . GLN A 1 70 ? 10.576 2.785 -21.910 1.00 52.84 70 GLN A O 1
ATOM 583 N N . LYS A 1 71 ? 8.721 1.630 -22.393 1.00 57.62 71 LYS A N 1
ATOM 584 C CA . LYS A 1 71 ? 8.074 1.979 -21.123 1.00 57.62 71 LYS A CA 1
ATOM 585 C C . LYS A 1 71 ? 8.391 0.961 -20.044 1.00 57.62 71 LYS A C 1
ATOM 587 O O . LYS A 1 71 ? 8.410 -0.243 -20.282 1.00 57.62 71 LYS A O 1
ATOM 592 N N . VAL A 1 72 ? 8.647 1.468 -18.846 1.00 67.94 72 VAL A N 1
ATOM 593 C CA . VAL A 1 72 ? 8.963 0.674 -17.665 1.00 67.94 72 VAL A CA 1
ATOM 594 C C . VAL A 1 72 ? 7.683 0.040 -17.121 1.00 67.94 72 VAL A C 1
ATOM 596 O O . VAL A 1 72 ? 6.776 0.748 -16.697 1.00 67.94 72 VAL A O 1
ATOM 599 N N . ARG A 1 73 ? 7.626 -1.295 -17.093 1.00 72.38 73 ARG A N 1
ATOM 600 C CA . ARG A 1 73 ? 6.481 -2.054 -16.569 1.00 72.38 73 ARG A CA 1
ATOM 601 C C . ARG A 1 73 ? 6.818 -2.857 -15.315 1.00 72.38 73 ARG A C 1
ATOM 603 O O . ARG A 1 73 ? 7.890 -3.455 -15.217 1.00 72.38 73 ARG A O 1
ATOM 610 N N . VAL A 1 74 ? 5.857 -2.965 -14.395 1.00 77.75 74 VAL A N 1
ATOM 611 C CA . VAL A 1 74 ? 5.924 -3.865 -13.234 1.00 77.75 74 VAL A CA 1
ATOM 612 C C . VAL A 1 74 ? 5.115 -5.138 -13.467 1.00 77.75 74 VAL A C 1
ATOM 614 O O . VAL A 1 74 ? 3.926 -5.105 -13.780 1.00 77.75 74 VAL A O 1
ATOM 617 N N . LEU A 1 75 ? 5.758 -6.291 -13.257 1.00 81.50 75 LEU A N 1
ATOM 618 C CA . LEU A 1 75 ? 5.112 -7.601 -13.322 1.00 81.50 75 LEU A CA 1
ATOM 619 C C . LEU A 1 75 ? 4.964 -8.216 -11.931 1.00 81.50 75 LEU A C 1
ATOM 621 O O . LEU A 1 75 ? 5.949 -8.445 -11.230 1.00 81.50 75 LEU A O 1
ATOM 625 N N . PHE A 1 76 ? 3.733 -8.570 -11.568 1.00 84.62 76 PHE A N 1
ATOM 626 C CA . PHE A 1 76 ? 3.422 -9.270 -10.323 1.00 84.62 76 PHE A CA 1
ATOM 627 C C . PHE A 1 76 ? 3.516 -10.795 -10.487 1.00 84.62 76 PHE A C 1
ATOM 629 O O . PHE A 1 76 ? 3.276 -11.359 -11.559 1.00 84.62 76 PHE A O 1
ATOM 636 N N . ASN A 1 77 ? 3.848 -11.490 -9.401 1.00 82.31 77 ASN A N 1
ATOM 637 C CA . ASN A 1 77 ? 3.800 -12.948 -9.343 1.00 82.31 77 ASN A CA 1
ATOM 638 C C . ASN A 1 77 ? 2.362 -13.448 -9.144 1.00 82.31 77 ASN A C 1
ATOM 640 O O . ASN A 1 77 ? 1.700 -13.119 -8.162 1.00 82.31 77 ASN A O 1
ATOM 644 N N . GLY A 1 78 ? 1.892 -14.310 -10.049 1.00 79.31 78 GLY A N 1
ATOM 645 C CA . GLY A 1 78 ? 0.590 -14.977 -9.936 1.00 79.31 78 GLY A CA 1
ATOM 646 C C . GLY A 1 78 ? -0.581 -14.008 -9.719 1.00 79.31 78 GLY A C 1
ATOM 647 O O . GLY A 1 78 ? -0.622 -12.922 -10.287 1.00 79.31 78 GLY A O 1
ATOM 648 N N . GLY A 1 79 ? -1.539 -14.398 -8.874 1.00 80.50 79 GLY A N 1
ATOM 649 C CA . GLY A 1 79 ? -2.716 -13.584 -8.538 1.00 80.50 79 GLY A CA 1
ATOM 650 C C . GLY A 1 79 ? -2.471 -12.459 -7.524 1.00 80.50 79 GLY A C 1
ATOM 651 O O . GLY A 1 79 ? -3.441 -11.874 -7.041 1.00 80.50 79 GLY A O 1
ATOM 652 N N . ILE A 1 80 ? -1.214 -12.157 -7.166 1.00 84.25 80 ILE A N 1
ATOM 653 C CA . ILE A 1 80 ? -0.887 -11.214 -6.082 1.00 84.25 80 ILE A CA 1
ATOM 654 C C . ILE A 1 80 ? -1.384 -9.796 -6.386 1.00 84.25 80 ILE A C 1
ATOM 656 O O . ILE A 1 80 ? -1.882 -9.133 -5.480 1.00 84.25 80 ILE A O 1
ATOM 660 N N . GLN A 1 81 ? -1.355 -9.354 -7.647 1.00 87.19 81 GLN A N 1
ATOM 661 C CA . GLN A 1 81 ? -1.888 -8.042 -8.038 1.00 87.19 81 GLN A CA 1
ATOM 662 C C . GLN A 1 81 ? -3.350 -7.869 -7.596 1.00 87.19 81 GLN A C 1
ATOM 664 O O . GLN A 1 81 ? -3.710 -6.864 -6.988 1.00 87.19 81 GLN A O 1
ATOM 669 N N . LYS A 1 82 ? -4.188 -8.888 -7.825 1.00 84.50 82 LYS A N 1
ATOM 670 C CA . LYS A 1 82 ? -5.602 -8.869 -7.429 1.00 84.50 82 LYS A CA 1
ATOM 671 C C . LYS A 1 82 ? -5.769 -8.841 -5.907 1.00 84.50 82 LYS A C 1
ATOM 673 O O . LYS A 1 82 ? -6.689 -8.202 -5.410 1.00 84.50 82 LYS A O 1
ATOM 678 N N . ILE A 1 83 ? -4.878 -9.504 -5.168 1.00 84.12 83 ILE A N 1
ATOM 679 C CA . ILE A 1 83 ? -4.870 -9.476 -3.697 1.00 84.12 83 ILE A CA 1
ATOM 680 C C . ILE A 1 83 ? -4.534 -8.065 -3.197 1.00 84.12 83 ILE A C 1
ATOM 682 O O . ILE A 1 83 ? -5.240 -7.542 -2.341 1.00 84.12 83 ILE A O 1
ATOM 686 N N . ILE A 1 84 ? -3.509 -7.424 -3.767 1.00 84.31 84 ILE A N 1
ATOM 687 C CA . ILE A 1 84 ? -3.092 -6.057 -3.411 1.00 84.31 84 ILE A CA 1
ATOM 688 C C . ILE A 1 84 ? -4.213 -5.045 -3.670 1.00 84.31 84 ILE A C 1
ATOM 690 O O . ILE A 1 84 ? -4.481 -4.195 -2.821 1.00 84.31 84 ILE A O 1
ATOM 694 N N . LEU A 1 85 ? -4.882 -5.145 -4.823 1.00 83.88 85 LEU A N 1
ATOM 695 C CA . LEU A 1 85 ? -5.963 -4.232 -5.206 1.00 83.88 85 LEU A CA 1
ATOM 696 C C . LEU A 1 85 ? -7.202 -4.356 -4.313 1.00 83.88 85 LEU A C 1
ATOM 698 O O . LEU A 1 85 ? -7.861 -3.352 -4.054 1.00 83.88 85 LEU A O 1
ATOM 702 N N . ASN A 1 86 ? -7.508 -5.567 -3.842 1.00 79.88 86 ASN A N 1
ATOM 703 C CA . ASN A 1 86 ? -8.690 -5.829 -3.020 1.00 79.88 86 ASN A CA 1
ATOM 704 C C . ASN A 1 86 ? -8.467 -5.600 -1.522 1.00 79.88 86 ASN A C 1
ATOM 706 O O . ASN A 1 86 ? -9.441 -5.505 -0.776 1.00 79.88 86 ASN A O 1
ATOM 710 N N . ALA A 1 87 ? -7.216 -5.512 -1.075 1.00 72.75 87 ALA A N 1
ATOM 711 C CA . ALA A 1 87 ? -6.924 -5.142 0.299 1.00 72.75 87 ALA A CA 1
ATOM 712 C C . ALA A 1 87 ? -7.350 -3.678 0.561 1.00 72.75 87 ALA A C 1
ATOM 714 O O . ALA A 1 87 ? -7.213 -2.830 -0.328 1.00 72.75 87 ALA A O 1
ATOM 715 N N . PRO A 1 88 ? -7.830 -3.320 1.762 1.00 67.56 88 PRO A N 1
ATOM 716 C CA . PRO A 1 88 ? -8.045 -1.956 2.208 1.00 67.56 88 PRO A CA 1
ATOM 717 C C . PRO A 1 88 ? -6.706 -1.232 2.347 1.00 67.56 88 PRO A C 1
ATOM 719 O O . PRO A 1 88 ? -5.626 -1.831 2.374 1.00 67.56 88 PRO A O 1
ATOM 722 N N . ASN A 1 89 ? -6.746 0.097 2.302 1.00 65.44 89 ASN A N 1
ATOM 723 C CA . ASN A 1 89 ? -5.540 0.890 2.504 1.00 65.44 89 ASN A CA 1
ATOM 724 C C . ASN A 1 89 ? -5.126 0.794 3.978 1.00 65.44 89 ASN A C 1
ATOM 726 O O . ASN A 1 89 ? -5.991 0.893 4.847 1.00 65.44 89 ASN A O 1
ATOM 730 N N . PRO A 1 90 ? -3.833 0.608 4.275 1.00 64.12 90 PRO A N 1
ATOM 731 C CA . PRO A 1 90 ? -3.353 0.670 5.646 1.00 64.12 90 PRO A CA 1
ATOM 732 C C . PRO A 1 90 ? -3.599 2.069 6.206 1.00 64.12 90 PRO A C 1
ATOM 734 O O . PRO A 1 90 ? -3.451 3.064 5.501 1.00 64.12 90 PRO A O 1
ATOM 737 N N . ILE A 1 91 ? -3.948 2.144 7.484 1.00 62.41 91 ILE A N 1
ATOM 738 C CA . ILE A 1 91 ? -4.039 3.410 8.212 1.00 62.41 91 ILE A CA 1
ATOM 739 C C . ILE A 1 91 ? -2.665 3.664 8.851 1.00 62.41 91 ILE A C 1
ATOM 741 O O . ILE A 1 91 ? -2.145 2.752 9.507 1.00 62.41 91 ILE A O 1
ATOM 745 N N . PRO A 1 92 ? -2.054 4.853 8.676 1.00 61.94 92 PRO A N 1
ATOM 746 C CA . PRO A 1 92 ? -0.804 5.207 9.342 1.00 61.94 92 PRO A CA 1
ATOM 747 C C . PRO A 1 92 ? -0.879 4.953 10.851 1.00 61.94 92 PRO A C 1
ATOM 749 O O . PRO A 1 92 ? -1.889 5.248 11.489 1.00 61.94 92 PRO A O 1
ATOM 752 N N . LYS A 1 93 ? 0.182 4.379 11.429 1.00 62.72 93 LYS A N 1
ATOM 753 C CA . LYS A 1 93 ? 0.182 3.921 12.828 1.00 62.72 93 LYS A CA 1
ATOM 754 C C . LYS A 1 93 ? -0.125 5.053 13.816 1.00 62.72 93 LYS A C 1
ATOM 756 O O . LYS A 1 93 ? -0.920 4.848 14.722 1.00 62.72 93 LYS A O 1
ATOM 761 N N . ASN A 1 94 ? 0.441 6.235 13.584 1.00 59.66 94 ASN A N 1
ATOM 762 C CA . ASN A 1 94 ? 0.167 7.451 14.350 1.00 59.66 94 ASN A CA 1
ATOM 763 C C . ASN A 1 94 ? -1.325 7.821 14.338 1.00 59.66 94 ASN A C 1
ATOM 765 O O . ASN A 1 94 ? -1.907 8.027 15.391 1.00 59.66 94 ASN A O 1
ATOM 769 N N . ILE A 1 95 ? -1.973 7.789 13.170 1.00 62.84 95 ILE A N 1
ATOM 770 C CA . ILE A 1 95 ? -3.411 8.075 13.053 1.00 62.84 95 ILE A CA 1
ATOM 771 C C . ILE A 1 95 ? -4.236 6.979 13.739 1.00 62.84 95 ILE A C 1
ATOM 773 O O . ILE A 1 95 ? -5.209 7.261 14.430 1.00 62.84 95 ILE A O 1
ATOM 777 N N . ARG A 1 96 ? -3.850 5.710 13.571 1.00 62.94 96 ARG A N 1
ATOM 778 C CA . ARG A 1 96 ?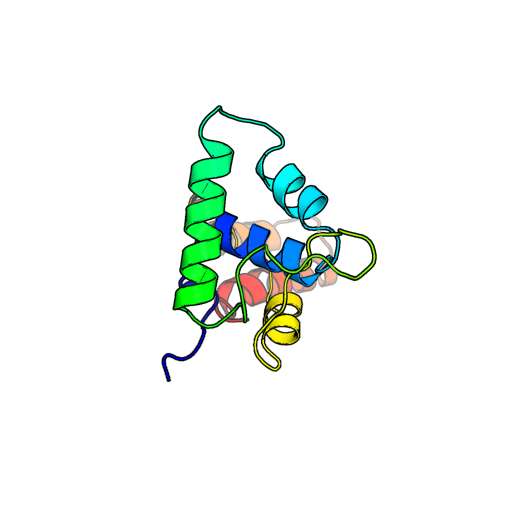 -4.559 4.576 14.174 1.00 62.94 96 ARG A CA 1
ATOM 779 C C . ARG A 1 96 ? -4.517 4.607 15.702 1.00 62.94 96 ARG A C 1
ATOM 781 O O . ARG A 1 96 ? -5.508 4.251 16.327 1.00 62.94 96 ARG A O 1
ATOM 788 N N . GLU A 1 97 ? -3.384 4.984 16.285 1.00 65.69 97 GLU A N 1
ATOM 789 C CA . GLU A 1 97 ? -3.206 5.078 17.740 1.00 65.69 97 GLU A CA 1
ATOM 790 C C . GLU A 1 97 ? -3.917 6.303 18.340 1.00 65.69 97 GLU A C 1
ATOM 792 O O . GLU A 1 97 ? -4.346 6.250 19.489 1.00 65.69 97 GLU A O 1
ATOM 797 N N . GLU A 1 98 ? -4.108 7.372 17.561 1.00 64.00 98 GLU A N 1
ATOM 798 C CA . GLU A 1 98 ? -4.875 8.564 17.958 1.00 64.00 98 GLU A CA 1
ATOM 799 C C . GLU A 1 98 ? -6.400 8.347 17.941 1.00 64.00 98 GLU A C 1
ATOM 801 O O . GLU A 1 98 ? -7.153 9.083 18.586 1.00 64.00 98 GLU A O 1
ATOM 806 N N . ILE A 1 99 ? -6.880 7.330 17.222 1.00 63.97 99 ILE A N 1
ATOM 807 C CA . ILE A 1 99 ? -8.300 6.982 17.165 1.00 63.97 99 ILE A CA 1
ATOM 808 C C . ILE A 1 99 ? -8.640 6.103 18.374 1.00 63.97 99 ILE A C 1
ATOM 810 O O . ILE A 1 99 ? -8.297 4.926 18.397 1.00 63.97 99 ILE A O 1
ATOM 814 N N . ASP A 1 100 ? -9.380 6.650 19.347 1.00 73.31 100 ASP A N 1
ATOM 815 C CA . ASP A 1 100 ? -10.073 5.865 20.381 1.00 73.31 100 ASP A CA 1
ATOM 816 C C . ASP A 1 100 ? -11.500 5.539 19.909 1.00 73.31 100 ASP A C 1
ATOM 818 O O . ASP A 1 100 ? -12.407 6.381 20.007 1.00 73.31 100 ASP A O 1
ATOM 822 N N . PRO A 1 101 ? -11.757 4.310 19.431 1.00 70.06 101 PRO A N 1
ATOM 823 C CA . PRO A 1 101 ? -13.069 3.963 18.926 1.00 70.06 101 PRO A CA 1
ATOM 824 C C . PRO A 1 101 ? -14.142 3.950 19.999 1.00 70.06 101 PRO A C 1
ATOM 826 O O . PRO A 1 101 ? -15.303 4.214 19.704 1.00 70.06 101 PRO A O 1
ATOM 829 N N . ILE A 1 102 ? -13.780 3.646 21.247 1.00 69.94 102 ILE A N 1
ATOM 830 C CA . ILE A 1 102 ? -14.731 3.600 22.356 1.00 69.94 102 ILE A CA 1
ATOM 831 C C . ILE A 1 102 ? -15.229 5.020 22.632 1.00 69.94 102 ILE A C 1
ATOM 833 O O . ILE A 1 102 ? -16.432 5.227 22.805 1.00 69.94 102 ILE A O 1
ATOM 837 N N . SER A 1 103 ? -14.329 6.005 22.614 1.00 75.50 103 SER A N 1
ATOM 838 C CA . SER A 1 103 ? -14.681 7.426 22.709 1.00 75.50 103 SER A CA 1
ATOM 839 C C . SER A 1 103 ? -15.554 7.886 21.538 1.00 75.50 103 SER A C 1
ATOM 841 O O . SER A 1 103 ? -16.571 8.545 21.763 1.00 75.50 103 SER A O 1
ATOM 843 N N . ILE A 1 104 ? -15.234 7.493 20.300 1.00 72.19 104 ILE A N 1
ATOM 844 C CA . ILE A 1 104 ? -16.032 7.859 19.116 1.00 72.19 104 ILE A CA 1
ATOM 845 C C . ILE A 1 104 ? -17.433 7.243 19.176 1.00 72.19 104 ILE A C 1
ATOM 847 O O . ILE A 1 104 ? -18.414 7.954 18.979 1.00 72.19 104 ILE A O 1
ATOM 851 N N . ILE A 1 105 ? -17.556 5.954 19.503 1.00 71.19 105 ILE A N 1
ATOM 852 C CA . ILE A 1 105 ? -18.852 5.263 19.606 1.00 71.19 105 ILE A CA 1
ATOM 853 C C . ILE A 1 105 ? -19.734 5.919 20.677 1.00 71.19 105 ILE A C 1
ATOM 855 O O . ILE A 1 105 ? -20.914 6.168 20.428 1.00 71.19 105 ILE A O 1
ATOM 859 N N . LYS A 1 106 ? -19.160 6.263 21.839 1.00 70.25 106 LYS A N 1
ATOM 860 C CA . LYS A 1 106 ? -19.871 6.980 22.914 1.00 70.25 106 LYS A CA 1
ATOM 861 C C . LYS A 1 106 ? -20.338 8.373 22.486 1.00 70.25 106 LYS A C 1
ATOM 863 O O . LYS A 1 106 ? -21.398 8.822 22.912 1.00 70.25 106 LYS A O 1
ATOM 868 N N . LYS A 1 107 ? -19.565 9.064 21.646 1.00 73.81 107 LYS A N 1
ATOM 869 C CA . LYS A 1 107 ? -19.940 10.378 21.100 1.00 73.81 107 LYS A CA 1
ATOM 870 C C . LYS A 1 107 ? -20.979 10.263 19.982 1.00 73.81 107 LYS A C 1
ATOM 872 O O . LYS A 1 107 ? -21.869 11.103 19.906 1.00 73.81 107 LYS A O 1
ATOM 877 N N . LEU A 1 108 ? -20.924 9.208 19.166 1.00 73.44 108 LEU A N 1
ATOM 878 C CA . LEU A 1 108 ? -21.895 8.936 18.101 1.00 73.44 108 LEU A CA 1
ATOM 879 C C . LEU A 1 108 ? -23.304 8.706 18.650 1.00 73.44 108 LEU A C 1
ATOM 881 O O . LEU A 1 108 ? -24.264 9.207 18.073 1.00 73.44 108 LEU A O 1
ATOM 885 N N . SER A 1 109 ? -23.450 8.019 19.785 1.00 66.44 109 SER A N 1
ATOM 886 C CA . SER A 1 109 ? -24.762 7.852 20.431 1.00 66.44 109 SER A CA 1
ATOM 887 C C . SER A 1 109 ? -25.396 9.162 20.915 1.00 66.44 109 SER A C 1
ATOM 889 O O . SER A 1 109 ? -26.603 9.198 21.122 1.00 66.44 109 SER A O 1
ATOM 891 N N . CYS A 1 110 ? -24.603 10.224 21.076 1.00 65.00 110 CYS A N 1
ATOM 892 C CA . CYS A 1 110 ? -25.055 11.546 21.522 1.00 65.00 110 CYS A CA 1
ATOM 893 C C . CYS A 1 110 ? -25.090 12.579 20.381 1.00 65.00 110 CYS A C 1
ATOM 895 O O . CYS A 1 110 ? -25.195 13.776 20.639 1.00 65.00 110 CYS A O 1
ATOM 897 N N . SER A 1 111 ? -24.937 12.139 19.131 1.00 69.44 111 SER A N 1
ATOM 898 C CA . SER A 1 111 ? -24.923 13.017 17.961 1.00 69.44 111 SER A CA 1
ATOM 899 C C . SER A 1 111 ? -26.335 13.242 17.406 1.00 69.44 111 SER A C 1
ATOM 901 O O . SER A 1 111 ? -27.199 12.381 17.538 1.00 69.44 111 SER A O 1
ATOM 903 N N . ASN A 1 112 ? -26.562 14.369 16.722 1.00 79.56 112 ASN A N 1
ATOM 904 C CA . ASN A 1 112 ? -27.822 14.655 16.009 1.00 79.56 112 ASN A CA 1
ATOM 905 C C . ASN A 1 112 ? -27.991 13.828 14.715 1.00 79.56 112 ASN A C 1
ATOM 907 O O . ASN A 1 112 ? -28.760 14.201 13.833 1.00 79.56 112 ASN A O 1
ATOM 911 N N . LEU A 1 113 ? -27.242 12.735 14.575 1.00 78.69 113 LEU A N 1
ATOM 912 C CA . LEU A 1 113 ? -27.303 11.855 13.418 1.00 78.69 113 LEU A CA 1
ATOM 913 C C . LEU A 1 113 ? -28.526 10.941 13.504 1.00 78.69 113 LEU A C 1
ATOM 915 O O . LEU A 1 113 ? -28.934 10.501 14.581 1.00 78.69 113 LEU A O 1
ATOM 919 N N . SER A 1 114 ? -29.085 10.594 12.349 1.00 81.81 114 SER A N 1
ATOM 920 C CA . SER A 1 114 ? -30.134 9.585 12.273 1.00 81.81 114 SER A CA 1
ATOM 921 C C . SER A 1 114 ? -29.613 8.208 12.697 1.00 81.81 114 SER A C 1
ATOM 923 O O . SER A 1 114 ? -28.431 7.871 12.587 1.00 81.81 114 SER A O 1
ATOM 925 N N . LEU A 1 115 ? -30.529 7.344 13.131 1.00 79.38 115 LEU A N 1
ATOM 926 C CA . LEU A 1 115 ? -30.201 5.999 13.608 1.00 79.38 115 LEU A CA 1
ATOM 927 C C . LEU A 1 115 ? -29.527 5.129 12.525 1.00 79.38 115 LEU A C 1
ATOM 929 O O . LEU A 1 115 ? -28.714 4.257 12.836 1.00 79.38 115 LEU A O 1
ATOM 933 N N . SER A 1 116 ? -29.841 5.377 11.251 1.00 79.31 116 SER A N 1
ATOM 934 C CA . SER A 1 116 ? -29.182 4.775 10.087 1.00 79.31 116 SER A CA 1
ATOM 935 C C . SER A 1 116 ? -27.747 5.262 9.902 1.00 79.31 116 SER A C 1
ATOM 937 O O . SER A 1 116 ? -26.869 4.440 9.653 1.00 79.31 116 SER A O 1
ATOM 939 N N . GLU A 1 117 ? -27.485 6.559 10.073 1.00 73.75 117 GLU A N 1
ATOM 940 C CA . GLU A 1 117 ? -26.135 7.133 9.974 1.00 73.75 117 GLU A CA 1
ATOM 941 C C . GLU A 1 117 ? -25.250 6.640 11.120 1.00 73.75 117 GLU A C 1
ATOM 943 O O . GLU A 1 117 ? -24.116 6.220 10.897 1.00 73.75 117 GLU A O 1
ATOM 948 N N . ILE A 1 118 ? -25.799 6.570 12.335 1.00 75.25 118 ILE A N 1
ATOM 949 C CA . ILE A 1 118 ? -25.109 5.998 13.496 1.00 75.25 118 ILE A CA 1
ATOM 950 C C . ILE A 1 118 ? -24.780 4.518 13.259 1.00 75.25 118 ILE A C 1
ATOM 952 O O . ILE A 1 118 ? -23.675 4.077 13.577 1.00 75.25 118 ILE A O 1
ATOM 956 N N . LYS A 1 119 ? -25.706 3.730 12.691 1.00 76.06 119 LYS A N 1
ATOM 957 C CA . LYS A 1 119 ? -25.452 2.322 12.330 1.00 76.06 119 LYS A CA 1
ATOM 958 C C . LYS A 1 119 ? -24.392 2.193 11.237 1.00 76.06 119 LYS A C 1
ATOM 960 O O . LYS A 1 119 ? -23.537 1.317 11.336 1.00 76.06 119 LYS A O 1
ATOM 965 N N . TYR A 1 120 ? -24.432 3.057 10.228 1.00 75.56 120 TYR A N 1
ATOM 966 C CA . TYR A 1 120 ? -23.459 3.083 9.140 1.00 75.56 120 TYR A CA 1
ATOM 967 C C . TYR A 1 120 ? -22.048 3.399 9.651 1.00 75.56 120 TYR A C 1
ATOM 969 O O . TYR A 1 120 ? -21.124 2.625 9.407 1.00 75.56 120 TYR A O 1
ATOM 977 N N . LEU A 1 121 ? -21.892 4.462 10.445 1.00 73.25 121 LEU A N 1
ATOM 978 C CA . LEU A 1 121 ? -20.610 4.858 11.032 1.00 73.25 121 LEU A CA 1
ATOM 979 C C . LEU A 1 121 ? -20.087 3.816 12.023 1.00 73.25 121 LEU A C 1
ATOM 981 O O . LEU A 1 121 ? -18.913 3.461 11.972 1.00 73.25 121 LEU A O 1
ATOM 985 N N . ASN A 1 122 ? -20.955 3.250 12.867 1.00 71.44 122 ASN A N 1
ATOM 986 C CA . ASN A 1 122 ? -20.571 2.134 13.732 1.00 71.44 122 ASN A CA 1
ATOM 987 C C . ASN A 1 122 ? -20.090 0.923 12.932 1.00 71.44 122 ASN A C 1
ATOM 989 O O . ASN A 1 122 ? -19.131 0.278 13.341 1.00 71.44 122 ASN A O 1
ATOM 993 N N . ASN A 1 123 ? -20.741 0.598 11.814 1.00 72.44 123 ASN A N 1
ATOM 994 C CA . ASN A 1 123 ? -20.319 -0.508 10.961 1.00 72.44 123 ASN A CA 1
ATOM 995 C C . ASN A 1 123 ? -18.999 -0.214 10.245 1.00 72.44 123 ASN A C 1
ATOM 997 O O . ASN A 1 123 ? -18.194 -1.129 10.127 1.00 72.44 123 ASN A O 1
ATOM 1001 N N . LEU A 1 124 ? -18.743 1.026 9.818 1.00 68.81 124 LEU A N 1
ATOM 1002 C CA . LEU A 1 124 ? -17.448 1.437 9.263 1.00 68.81 124 LEU A CA 1
ATOM 1003 C C . LEU A 1 124 ? -16.331 1.293 10.299 1.00 68.81 124 LEU A C 1
ATOM 1005 O O . LEU A 1 124 ? -15.371 0.567 10.073 1.00 68.81 124 LEU A O 1
ATOM 1009 N N . ILE A 1 125 ? -16.524 1.877 11.481 1.00 69.62 125 ILE A N 1
ATOM 1010 C CA . ILE A 1 125 ? -15.566 1.822 12.591 1.00 69.62 125 ILE A CA 1
ATOM 1011 C C . ILE A 1 125 ? -15.322 0.371 13.024 1.00 69.62 125 ILE A C 1
ATOM 1013 O O . ILE A 1 125 ? -14.185 -0.057 13.187 1.00 69.62 125 ILE A O 1
ATOM 1017 N N . LYS A 1 126 ? -16.383 -0.434 13.170 1.00 64.12 126 LYS A N 1
ATOM 1018 C CA . LYS A 1 126 ? -16.260 -1.861 13.493 1.00 64.12 126 LYS A CA 1
ATOM 1019 C C . LYS A 1 126 ? -15.609 -2.656 12.374 1.00 64.12 126 LYS A C 1
ATOM 1021 O O . LYS A 1 126 ? -14.893 -3.594 12.686 1.00 64.12 126 LYS A O 1
ATOM 1026 N N . LYS A 1 127 ? -15.823 -2.318 11.105 1.00 60.66 127 LYS A N 1
ATOM 1027 C CA . LYS A 1 127 ? -15.113 -2.951 9.991 1.00 60.66 127 LYS A CA 1
ATOM 1028 C C . LYS A 1 127 ? -13.620 -2.632 10.067 1.00 60.66 127 LYS A C 1
ATOM 1030 O O . LYS A 1 127 ? -12.832 -3.549 9.912 1.00 60.66 127 LYS A O 1
ATOM 1035 N N . ASP A 1 128 ? -13.237 -1.417 10.440 1.00 52.38 128 ASP A N 1
ATOM 1036 C CA . ASP A 1 128 ? -11.827 -1.032 10.602 1.00 52.38 128 ASP A CA 1
ATOM 1037 C C . ASP A 1 128 ? -11.172 -1.593 11.889 1.00 52.38 128 ASP A C 1
ATOM 1039 O O . ASP A 1 128 ? -9.951 -1.735 11.961 1.00 52.38 128 ASP A O 1
ATOM 1043 N N . ILE A 1 129 ? -11.966 -1.963 12.907 1.00 50.69 129 ILE A N 1
ATOM 1044 C CA . ILE A 1 129 ? -11.488 -2.530 14.190 1.00 50.69 129 ILE A CA 1
ATOM 1045 C C . ILE A 1 129 ? -11.532 -4.058 14.236 1.00 50.69 129 ILE A C 1
ATOM 1047 O O . ILE A 1 129 ? -10.633 -4.670 14.807 1.00 50.69 129 ILE A O 1
ATOM 1051 N N . LEU A 1 130 ? -12.582 -4.677 13.686 1.00 38.62 130 LEU A N 1
ATOM 1052 C CA . LEU A 1 130 ? -12.786 -6.132 13.648 1.00 38.62 130 LEU A CA 1
ATOM 1053 C C . LEU A 1 130 ? -12.212 -6.764 12.374 1.00 38.62 130 LEU A C 1
ATOM 1055 O O . LEU A 1 130 ? -11.932 -7.958 12.394 1.00 38.62 130 LEU A O 1
ATOM 1059 N N . ASN A 1 131 ? -11.941 -5.979 11.322 1.00 38.69 131 ASN A N 1
ATOM 1060 C CA . ASN A 1 131 ? -10.938 -6.313 10.311 1.00 38.69 131 ASN A CA 1
ATOM 1061 C C . ASN A 1 131 ? -9.715 -5.388 10.445 1.00 38.69 131 ASN A C 1
ATOM 1063 O O . ASN A 1 131 ? -9.495 -4.524 9.601 1.00 38.69 131 ASN A O 1
ATOM 1067 N N . PRO A 1 132 ? -8.795 -5.674 11.383 1.00 44.06 132 PRO A N 1
ATOM 1068 C CA . PRO A 1 132 ? -7.385 -5.380 11.141 1.00 44.06 132 PRO A CA 1
ATOM 1069 C C . PRO A 1 132 ? -6.811 -6.260 9.998 1.00 44.06 132 PRO A C 1
ATOM 1071 O O . PRO A 1 132 ? -5.623 -6.173 9.694 1.00 44.06 132 PRO A O 1
ATOM 1074 N N . HIS A 1 133 ? -7.655 -7.125 9.407 1.00 36.03 133 HIS A N 1
ATOM 1075 C CA . HIS A 1 133 ? -7.384 -8.195 8.452 1.00 36.03 133 HIS A CA 1
ATOM 1076 C C . HIS A 1 133 ? -8.449 -8.251 7.336 1.00 36.03 133 HIS A C 1
ATOM 1078 O O . HIS A 1 133 ? -9.208 -9.209 7.234 1.00 36.03 133 HIS A O 1
ATOM 1084 N N . VAL A 1 134 ? -8.504 -7.237 6.480 1.00 36.31 134 VAL A N 1
ATOM 1085 C CA . VAL A 1 134 ? -8.627 -7.448 5.024 1.00 36.31 134 VAL A CA 1
ATOM 1086 C C . VAL A 1 134 ? -7.477 -6.676 4.415 1.00 36.31 134 VAL A C 1
ATOM 1088 O O . VAL A 1 134 ? -7.016 -5.733 5.097 1.00 36.31 134 VAL A O 1
#

Secondary structure (DSSP, 8-state):
-PPP-GGGS-HHHHHHHHHHHH-TT-HHHHHHHHHTT--TTHHHHHHHHHHHHHHTTSBSSSS--B-TT--B---BSTTHHHHHHHSPPPPPHHHHHH--HHHHHHHHTTSS--HHHHHHHHHHHHHHHH-S--